Protein AF-A0A7S1D058-F1 (afdb_monomer)

Organism: Cyclophora tenuis (NCBI:txid216820)

InterPro domains:
  IPR007498 Intermembrane transport protein PqiA-like [PF04403] (84-147)

Secondary structure (DSSP, 8-state):
-------------HHHHHHHHHHHHHHHHHHHHHHHS--EEEE--HHHHHHH-GGGSEEEE-HHHHHHHGGGGSSS--HHHHHHHHHHHIIIIIHHHHHHHHHHHHHHS---HHHHHHHHHHHHHHHHT--HHHHHHHHHHHHHHHHH-

Sequence (149 aa):
HRFKGSQTDFQLSGVFKAGVFLLAIMAGSLVLLGSFQESFNFEFGGLAGAILGEEKRRRSYSLLSLGLSLPHSVQNPGLGVTCLQVVYFFYALVMPLLCLLALLVLAVVPMSTAGQRRLLVVAEVANAWSAIEVFVLSIVVALLEISTF

Radius of gyration: 22.27 Å; Cα contacts (8 Å, |Δi|>4): 114; chains: 1; bounding box: 42×34×83 Å

Mean predicted aligned error: 11.23 Å

pLDDT: mean 76.73, std 14.98, range [43.34, 94.75]

Structure (mmCIF, N/CA/C/O backbone):
data_AF-A0A7S1D058-F1
#
_entry.id   AF-A0A7S1D058-F1
#
loop_
_atom_site.group_PDB
_atom_site.id
_atom_site.type_symbol
_atom_site.label_atom_id
_atom_site.label_alt_id
_atom_site.label_comp_id
_atom_site.label_asym_id
_atom_site.label_entity_id
_atom_site.label_seq_id
_atom_site.pdbx_PDB_ins_code
_atom_site.Cartn_x
_atom_site.Cartn_y
_atom_site.Cartn_z
_atom_site.occupancy
_atom_site.B_iso_or_equiv
_atom_site.auth_seq_id
_atom_site.auth_comp_id
_atom_site.auth_asym_id
_atom_site.auth_atom_id
_atom_site.pdbx_PDB_model_num
ATOM 1 N N . HIS A 1 1 ? -12.209 -10.700 51.296 1.00 44.12 1 HIS A N 1
ATOM 2 C CA . HIS A 1 1 ? -11.304 -11.374 50.338 1.00 44.12 1 HIS A CA 1
ATOM 3 C C . HIS A 1 1 ? -12.087 -11.631 49.055 1.00 44.12 1 HIS A C 1
ATOM 5 O O . HIS A 1 1 ? -13.158 -12.190 49.171 1.00 44.12 1 HIS A O 1
ATOM 11 N N . ARG A 1 2 ? -11.684 -11.296 47.829 1.00 46.44 2 ARG A N 1
ATOM 12 C CA . ARG A 1 2 ? -10.586 -10.507 47.248 1.00 46.44 2 ARG A CA 1
ATOM 13 C C . ARG A 1 2 ? -10.840 -10.570 45.722 1.00 46.44 2 ARG A C 1
ATOM 15 O O . ARG A 1 2 ? -11.247 -11.621 45.246 1.00 46.44 2 ARG A O 1
ATOM 22 N N . PHE A 1 3 ? -10.567 -9.484 45.000 1.00 46.12 3 PHE A N 1
ATOM 23 C CA . PHE A 1 3 ? -10.493 -9.388 43.530 1.00 46.12 3 PHE A CA 1
ATOM 24 C C . PHE A 1 3 ? -11.795 -9.477 42.717 1.00 46.12 3 PHE A C 1
ATOM 26 O O . PHE A 1 3 ? -12.057 -10.430 41.992 1.00 46.12 3 PHE A O 1
ATOM 33 N N . LYS A 1 4 ? -12.534 -8.360 42.712 1.00 43.34 4 LYS A N 1
ATOM 34 C CA . LYS A 1 4 ? -13.305 -7.939 41.538 1.00 43.34 4 LYS A CA 1
ATOM 35 C C . LYS A 1 4 ? -12.271 -7.501 40.495 1.00 43.34 4 LYS A C 1
ATOM 37 O O . LYS A 1 4 ? -11.706 -6.416 40.604 1.00 43.34 4 LYS A O 1
ATOM 42 N N . GLY A 1 5 ? -11.910 -8.41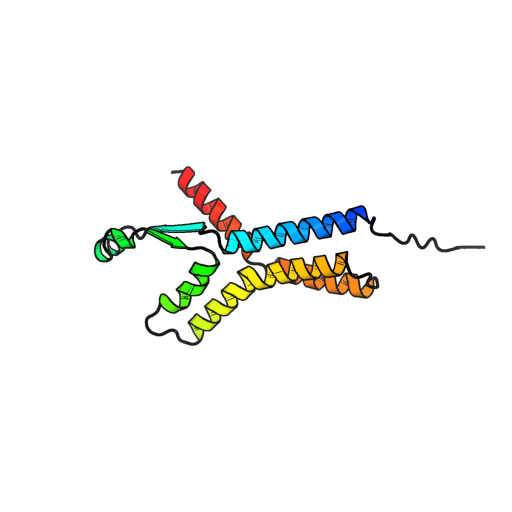9 39.600 1.00 44.75 5 GLY A N 1
ATOM 43 C CA . GLY A 1 5 ? -10.979 -8.161 38.509 1.00 44.75 5 GLY A CA 1
ATOM 44 C C . GLY A 1 5 ? -11.481 -6.976 37.700 1.00 44.75 5 GLY A C 1
ATOM 45 O O . GLY A 1 5 ? -12.533 -7.047 37.072 1.00 44.75 5 GLY A O 1
ATOM 46 N N . SER A 1 6 ? -10.737 -5.879 37.776 1.00 47.25 6 SER A N 1
ATOM 47 C CA . SER A 1 6 ? -10.837 -4.741 36.879 1.00 47.25 6 SER A CA 1
ATOM 48 C C . SER A 1 6 ? -10.557 -5.237 35.461 1.00 47.25 6 SER A C 1
ATOM 50 O O . SER A 1 6 ? -9.414 -5.210 35.009 1.00 47.25 6 SER A O 1
ATOM 52 N N . GLN A 1 7 ? -11.589 -5.718 34.762 1.00 50.94 7 GLN A N 1
ATOM 53 C CA . GLN A 1 7 ? -11.608 -5.674 33.307 1.00 50.94 7 GLN A CA 1
ATOM 54 C C . GLN A 1 7 ? -11.699 -4.197 32.938 1.00 50.94 7 GLN A C 1
ATOM 56 O O . GLN A 1 7 ? -12.769 -3.632 32.746 1.00 50.94 7 GLN A O 1
ATOM 61 N N . THR A 1 8 ? -10.543 -3.543 32.912 1.00 49.41 8 THR A N 1
ATOM 62 C CA . THR A 1 8 ? -10.334 -2.408 32.029 1.00 49.41 8 THR A CA 1
ATOM 63 C C . THR A 1 8 ? -10.531 -2.950 30.625 1.00 49.41 8 THR A C 1
ATOM 65 O O . THR A 1 8 ? -9.584 -3.413 29.989 1.00 49.41 8 THR A O 1
ATOM 68 N N . ASP A 1 9 ? -11.781 -2.941 30.169 1.00 47.12 9 ASP A N 1
ATOM 69 C CA . ASP A 1 9 ? -12.081 -2.815 28.760 1.00 47.12 9 ASP A CA 1
ATOM 70 C C . ASP A 1 9 ? -11.291 -1.593 28.305 1.00 47.12 9 ASP A C 1
ATOM 72 O O . ASP A 1 9 ? -11.670 -0.448 28.557 1.00 47.12 9 ASP A O 1
ATOM 76 N N . PHE A 1 10 ? -10.128 -1.835 27.702 1.00 50.94 10 PHE A N 1
ATOM 77 C CA . PHE A 1 10 ? -9.440 -0.851 26.892 1.00 50.94 10 PHE A CA 1
ATOM 78 C C . PHE A 1 10 ? -10.354 -0.628 25.688 1.00 50.94 10 PHE A C 1
ATOM 80 O O . PHE A 1 10 ? -10.163 -1.187 24.609 1.00 50.94 10 PHE A O 1
ATOM 87 N N . GLN A 1 11 ? -11.445 0.103 25.921 1.00 55.62 11 GLN A N 1
ATOM 88 C CA . GLN A 1 11 ? -12.314 0.620 24.893 1.00 55.62 11 GLN A CA 1
ATOM 89 C C . GLN A 1 11 ? -11.420 1.545 24.090 1.00 55.62 11 GLN A C 1
ATOM 91 O O . GLN A 1 11 ? -11.190 2.688 24.479 1.00 55.62 11 GLN A O 1
ATOM 96 N N . LEU A 1 12 ? -10.836 1.000 23.021 1.00 57.94 12 LEU A N 1
ATOM 97 C CA . LEU A 1 12 ? -10.179 1.758 21.973 1.00 57.94 12 LEU A CA 1
ATOM 98 C C . LEU A 1 12 ? -11.095 2.936 21.660 1.00 57.94 12 LEU A C 1
ATOM 100 O O . LEU A 1 12 ? -12.171 2.741 21.087 1.00 57.94 12 LEU A O 1
ATOM 104 N N . SER A 1 13 ? -10.693 4.114 22.149 1.00 71.38 13 SER A N 1
ATOM 105 C CA . SER A 1 13 ? -11.487 5.337 22.124 1.00 71.38 13 SER A CA 1
ATOM 106 C C . SER A 1 13 ? -12.058 5.512 20.724 1.00 71.38 13 SER A C 1
ATOM 108 O O . SER A 1 13 ? -11.341 5.310 19.742 1.00 71.38 13 SER A O 1
ATOM 110 N N . GLY A 1 14 ? -13.340 5.868 20.606 1.00 75.69 14 GLY A N 1
ATOM 111 C CA . GLY A 1 14 ? -13.972 6.087 19.300 1.00 75.69 14 GLY A CA 1
ATOM 112 C C . GLY A 1 14 ? -13.164 7.041 18.412 1.00 75.69 14 GLY A C 1
ATOM 113 O O . GLY A 1 14 ? -13.132 6.872 17.197 1.00 75.69 14 GLY A O 1
ATOM 114 N N . VAL A 1 15 ? -12.410 7.956 19.032 1.00 80.81 15 VAL A N 1
ATOM 115 C CA . VAL A 1 15 ? -11.455 8.856 18.374 1.00 80.81 15 VAL A CA 1
ATOM 116 C C . VAL A 1 15 ? -10.312 8.096 17.697 1.00 80.81 15 VAL A C 1
ATOM 118 O O . VAL A 1 15 ? -9.975 8.397 16.559 1.00 80.81 15 VAL A O 1
ATOM 121 N N . PHE A 1 16 ? -9.734 7.090 18.356 1.00 82.50 16 PHE A N 1
ATOM 122 C CA . PHE A 1 16 ? -8.677 6.268 17.766 1.00 82.50 16 PHE A CA 1
ATOM 123 C C . PHE A 1 16 ? -9.201 5.475 16.567 1.00 82.50 16 PHE A C 1
ATOM 125 O O . PHE A 1 16 ? -8.569 5.466 15.516 1.00 82.50 16 PHE A O 1
ATOM 132 N N . LYS A 1 17 ? -10.382 4.856 16.692 1.00 82.44 17 LYS A N 1
ATOM 133 C CA . LYS A 1 17 ? -10.999 4.108 15.582 1.00 82.44 17 LYS A CA 1
ATOM 134 C C . LYS A 1 17 ? -11.310 5.015 14.393 1.00 82.44 17 LYS A C 1
ATOM 136 O O . LYS A 1 17 ? -10.999 4.655 13.262 1.00 82.44 17 LYS A O 1
ATOM 141 N N . ALA A 1 18 ? -11.865 6.200 14.652 1.00 85.19 18 ALA A N 1
ATOM 142 C CA . ALA A 1 18 ? -12.119 7.203 13.624 1.00 85.19 18 ALA A CA 1
ATOM 143 C C . ALA A 1 18 ? -10.817 7.690 12.969 1.00 85.19 18 ALA A C 1
ATOM 145 O O . ALA A 1 18 ? -10.754 7.800 11.749 1.00 85.19 18 ALA A O 1
ATOM 146 N N . GLY A 1 19 ? -9.765 7.917 13.761 1.00 87.88 19 GLY A N 1
ATOM 147 C CA . GLY A 1 19 ? -8.442 8.290 13.265 1.00 87.88 19 GLY A CA 1
ATOM 148 C C . GLY A 1 19 ? -7.843 7.229 12.343 1.00 87.88 19 GLY A C 1
ATOM 149 O O . GLY A 1 19 ? -7.456 7.549 11.224 1.00 87.88 19 GLY A O 1
ATOM 150 N N . VAL A 1 20 ? -7.832 5.959 12.766 1.00 87.19 20 VAL A N 1
ATOM 151 C CA . VAL A 1 20 ? -7.348 4.835 11.943 1.00 87.19 20 VAL A CA 1
ATOM 152 C C . VAL A 1 20 ? -8.166 4.699 10.661 1.00 87.19 20 VAL A C 1
ATOM 154 O O . VAL A 1 20 ? -7.590 4.533 9.591 1.00 87.19 20 VAL A O 1
ATOM 157 N N . PHE A 1 21 ? -9.492 4.815 10.746 1.00 89.88 21 PHE A N 1
ATOM 158 C CA . PHE A 1 21 ? -10.364 4.748 9.577 1.00 89.88 21 PHE A CA 1
ATOM 159 C C . PHE A 1 21 ? -10.057 5.865 8.569 1.00 89.88 21 PHE A C 1
ATOM 161 O O . PHE A 1 21 ? -9.830 5.584 7.394 1.00 89.88 21 PHE A O 1
ATOM 168 N N . LEU A 1 22 ? -9.985 7.122 9.022 1.00 90.50 22 LEU A N 1
ATOM 169 C CA . LEU A 1 22 ? -9.677 8.267 8.160 1.00 90.50 22 LEU A CA 1
ATOM 170 C C . LEU A 1 22 ? -8.283 8.154 7.535 1.00 90.50 22 LEU A C 1
ATOM 172 O O . LEU A 1 22 ? -8.141 8.364 6.332 1.00 90.50 22 LEU A O 1
ATOM 176 N N . LEU A 1 23 ? -7.273 7.777 8.324 1.00 89.81 23 LEU A N 1
ATOM 177 C CA . LEU A 1 23 ? -5.910 7.575 7.832 1.00 89.81 23 LEU A CA 1
ATOM 178 C C . LEU A 1 23 ? -5.840 6.444 6.803 1.00 89.81 23 LEU A C 1
ATOM 180 O O . LEU A 1 23 ? -5.168 6.604 5.790 1.00 89.81 23 LEU A O 1
ATOM 184 N N . ALA A 1 24 ? -6.553 5.335 7.015 1.00 89.12 24 ALA A N 1
ATOM 185 C CA . ALA A 1 24 ? -6.560 4.213 6.082 1.00 89.12 24 ALA A CA 1
ATOM 186 C C . ALA A 1 24 ? -7.254 4.563 4.755 1.00 89.12 24 ALA A C 1
ATOM 188 O O . ALA A 1 24 ? -6.750 4.206 3.691 1.00 89.12 24 ALA A O 1
ATOM 189 N N . ILE A 1 25 ? -8.368 5.306 4.795 1.00 90.44 25 ILE A N 1
ATOM 190 C CA . ILE A 1 25 ? -9.034 5.807 3.583 1.00 90.44 25 ILE A CA 1
ATOM 191 C C . ILE A 1 25 ? -8.139 6.804 2.843 1.00 90.44 25 ILE A C 1
ATOM 193 O O . ILE A 1 25 ? -7.970 6.696 1.628 1.00 90.44 25 ILE A O 1
ATOM 197 N N . MET A 1 26 ? -7.524 7.742 3.567 1.00 91.44 26 MET A N 1
ATOM 198 C CA . MET A 1 26 ? -6.599 8.713 2.987 1.00 91.44 26 MET A CA 1
ATOM 199 C C . MET A 1 26 ? -5.404 8.009 2.334 1.00 91.44 26 MET A C 1
ATOM 201 O O . MET A 1 26 ? -5.130 8.251 1.162 1.00 91.44 26 MET A O 1
ATOM 205 N N . ALA A 1 27 ? -4.747 7.088 3.043 1.00 88.31 27 ALA A N 1
ATOM 206 C CA . ALA A 1 27 ? -3.628 6.310 2.519 1.00 88.31 27 ALA A CA 1
ATOM 207 C C . ALA A 1 27 ? -4.034 5.479 1.295 1.00 88.31 27 ALA A C 1
ATOM 209 O O . ALA A 1 27 ? -3.337 5.506 0.285 1.00 88.31 27 ALA A O 1
ATOM 210 N N . GLY A 1 28 ? -5.191 4.811 1.334 1.00 86.94 28 GLY A N 1
ATOM 211 C CA . GLY A 1 28 ? -5.718 4.063 0.192 1.00 86.94 28 GLY A CA 1
ATOM 212 C C . GLY A 1 28 ? -5.951 4.949 -1.028 1.00 86.94 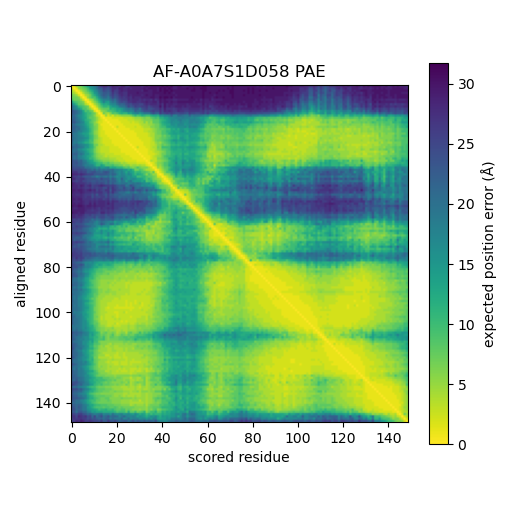28 GLY A C 1
ATOM 213 O O . GLY A 1 28 ? -5.541 4.598 -2.131 1.00 86.94 28 GLY A O 1
ATOM 214 N N . SER A 1 29 ? -6.533 6.135 -0.834 1.00 87.25 29 SER A N 1
ATOM 215 C CA . SER A 1 29 ? -6.716 7.098 -1.922 1.00 87.25 29 SER A CA 1
ATOM 216 C C . SER A 1 29 ? -5.381 7.593 -2.485 1.00 87.25 29 SER A C 1
ATOM 218 O O . SER A 1 29 ? -5.236 7.668 -3.700 1.00 87.25 29 SER A O 1
ATOM 220 N N . LEU A 1 30 ? -4.382 7.843 -1.632 1.00 86.44 30 LEU A N 1
ATOM 221 C CA . LEU A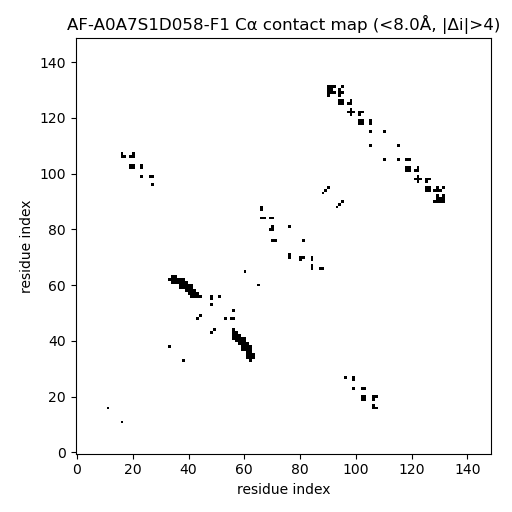 1 30 ? -3.048 8.272 -2.050 1.00 86.44 30 LEU A CA 1
ATOM 222 C C . LEU A 1 30 ? -2.327 7.185 -2.849 1.00 86.44 30 LEU A C 1
ATOM 224 O O . LEU A 1 30 ? -1.727 7.486 -3.875 1.00 86.44 30 LEU A O 1
ATOM 228 N N . VAL A 1 31 ? -2.422 5.924 -2.414 1.00 84.56 31 VAL A N 1
ATOM 229 C CA . VAL A 1 31 ? -1.855 4.776 -3.134 1.00 84.56 31 VAL A CA 1
ATOM 230 C C . VAL A 1 31 ? -2.512 4.633 -4.500 1.00 84.56 31 VAL A C 1
ATOM 232 O O . VAL A 1 31 ? -1.813 4.483 -5.498 1.00 84.56 31 VAL A O 1
ATOM 235 N N . LEU A 1 32 ? -3.842 4.723 -4.573 1.00 83.56 32 LEU A N 1
ATOM 236 C CA . LEU A 1 32 ? -4.561 4.628 -5.841 1.00 83.56 32 LEU A CA 1
ATOM 237 C C . LEU A 1 32 ? -4.188 5.785 -6.770 1.00 83.56 32 LEU A C 1
ATOM 239 O O . LEU A 1 32 ? -3.737 5.537 -7.883 1.00 83.56 32 LEU A O 1
ATOM 243 N N . LEU A 1 33 ? -4.297 7.033 -6.308 1.00 83.69 33 LEU A N 1
ATOM 244 C CA . LEU A 1 33 ? -3.967 8.220 -7.102 1.00 83.69 33 LEU A CA 1
ATOM 245 C C . LEU A 1 33 ? -2.497 8.222 -7.541 1.00 83.69 33 LEU A C 1
ATOM 247 O O . LEU A 1 33 ? -2.213 8.445 -8.715 1.00 83.69 33 LEU A O 1
ATOM 251 N N . GLY A 1 34 ? -1.569 7.892 -6.641 1.00 74.25 34 GLY A N 1
ATOM 252 C CA . GLY A 1 34 ? -0.143 7.766 -6.949 1.00 74.25 34 GLY A CA 1
ATOM 253 C C . GLY A 1 34 ? 0.164 6.633 -7.930 1.00 74.25 34 GLY A C 1
ATOM 254 O O . GLY A 1 34 ? 1.079 6.753 -8.739 1.00 74.25 34 GLY A O 1
ATOM 255 N N . SER A 1 35 ? -0.638 5.564 -7.936 1.00 75.69 35 SER A N 1
ATOM 256 C CA . SER A 1 35 ? -0.493 4.481 -8.917 1.00 75.69 35 SER A CA 1
ATOM 257 C C . SER A 1 35 ? -0.868 4.914 -10.337 1.00 75.69 35 SER A C 1
ATOM 259 O O . SER A 1 35 ? -0.315 4.380 -11.301 1.00 75.69 35 SER A O 1
ATOM 261 N N . PHE A 1 36 ? -1.786 5.880 -10.468 1.00 71.50 36 PH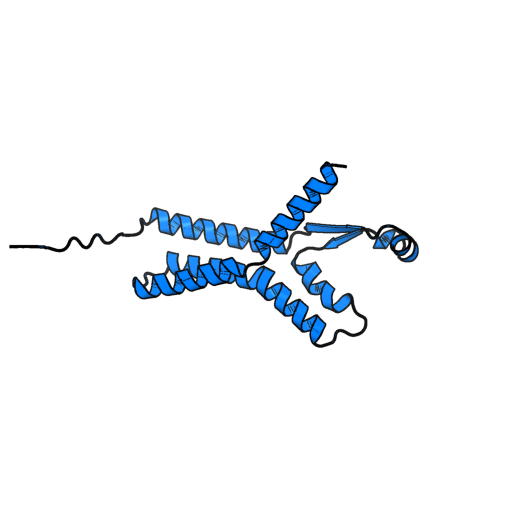E A N 1
ATOM 262 C CA . PHE A 1 36 ? -2.167 6.481 -11.748 1.00 71.50 36 PHE A CA 1
ATOM 263 C C . PHE A 1 36 ? -1.254 7.641 -12.156 1.00 71.50 36 PHE A C 1
ATOM 265 O O . PHE A 1 36 ? -1.088 7.877 -13.351 1.00 71.50 36 PHE A O 1
ATOM 272 N N . GLN A 1 37 ? -0.644 8.339 -11.195 1.00 69.19 37 GLN A N 1
ATOM 273 C CA . GLN A 1 37 ? 0.253 9.455 -11.472 1.00 69.19 37 GLN A CA 1
ATOM 274 C C . GLN A 1 37 ? 1.524 8.959 -12.181 1.00 69.19 37 GLN A C 1
ATOM 276 O O . GLN A 1 37 ? 2.293 8.149 -11.654 1.00 69.19 37 GLN A O 1
ATOM 281 N N . GLU A 1 38 ? 1.762 9.457 -13.394 1.00 58.97 38 GLU A N 1
ATOM 282 C CA . GLU A 1 38 ? 3.019 9.248 -14.115 1.00 58.97 38 GLU A CA 1
ATOM 283 C C . GLU A 1 38 ? 4.185 9.772 -13.269 1.00 58.97 38 GLU A C 1
ATOM 285 O O . GLU A 1 38 ? 4.283 10.969 -13.007 1.00 58.97 38 GLU A O 1
ATOM 290 N N . SER A 1 39 ? 5.032 8.862 -12.785 1.00 55.78 39 SER A N 1
ATOM 291 C CA . SER A 1 39 ? 6.037 9.168 -11.759 1.00 55.78 39 SER A CA 1
ATOM 292 C C . SER A 1 39 ? 7.474 9.143 -12.298 1.00 55.78 39 SER A C 1
ATOM 294 O O . SER A 1 39 ? 8.349 9.744 -11.685 1.00 55.78 39 SER A O 1
ATOM 296 N N . PHE A 1 40 ? 7.734 8.517 -13.456 1.00 55.81 40 PHE A N 1
ATOM 297 C CA . PHE A 1 40 ? 9.082 8.390 -14.035 1.00 55.81 40 PHE A CA 1
ATOM 298 C C . PHE A 1 40 ? 9.120 8.771 -15.493 1.00 55.81 40 PHE A C 1
ATOM 300 O O . PHE A 1 40 ? 8.309 8.274 -16.252 1.00 55.81 40 PHE A O 1
ATOM 307 N N . ASN A 1 41 ? 10.116 9.546 -15.913 1.00 53.28 41 ASN A N 1
ATOM 308 C CA . ASN A 1 41 ? 10.490 9.642 -17.319 1.00 53.28 41 ASN A CA 1
ATOM 309 C C . ASN A 1 41 ? 11.746 8.800 -17.557 1.00 53.28 41 ASN A C 1
ATOM 311 O O . ASN A 1 41 ? 12.797 9.094 -16.995 1.00 53.28 41 ASN A O 1
ATOM 315 N N . PHE A 1 42 ? 11.647 7.757 -18.383 1.00 51.00 42 PHE A N 1
ATOM 316 C CA . PHE A 1 42 ? 12.829 7.046 -18.869 1.00 51.00 42 PHE A CA 1
ATOM 317 C C . PHE A 1 42 ? 13.424 7.823 -20.042 1.00 51.00 42 PHE A C 1
ATOM 319 O O . PHE A 1 42 ? 12.821 7.863 -21.119 1.00 51.00 42 PHE A O 1
ATOM 326 N N . GLU A 1 43 ? 14.598 8.426 -19.827 1.00 51.53 43 GLU A N 1
ATOM 327 C CA . GLU A 1 43 ? 15.442 8.955 -20.898 1.00 51.53 43 GLU A CA 1
ATOM 328 C C . GLU A 1 43 ? 16.477 7.916 -21.339 1.00 51.53 43 GLU A C 1
ATOM 330 O O . GLU A 1 43 ? 17.421 7.596 -20.618 1.00 51.53 43 GLU A O 1
ATOM 335 N N . PHE A 1 44 ? 16.316 7.383 -22.552 1.00 53.66 44 PHE A N 1
ATOM 336 C CA . PHE A 1 44 ? 17.330 6.526 -23.167 1.00 53.66 44 PHE A CA 1
ATOM 337 C C . PHE A 1 44 ? 18.438 7.403 -23.774 1.00 53.66 44 PHE A C 1
ATOM 339 O O . PHE A 1 44 ? 18.302 7.932 -24.878 1.00 53.66 44 PHE A O 1
ATOM 346 N N . GLY A 1 45 ? 19.534 7.591 -23.036 1.00 55.41 45 GLY A N 1
ATOM 347 C CA . GLY A 1 45 ? 20.739 8.285 -23.506 1.00 55.41 45 GLY A CA 1
ATOM 348 C C . GLY A 1 45 ? 21.666 7.415 -24.377 1.00 55.41 45 GLY A C 1
ATOM 349 O O . GLY A 1 45 ? 21.523 6.195 -24.457 1.00 55.41 45 GLY A O 1
ATOM 350 N N . GLY A 1 46 ? 22.655 8.042 -25.025 1.00 63.12 46 GLY A N 1
ATOM 351 C CA . GLY A 1 46 ? 23.740 7.355 -25.746 1.00 63.12 46 GLY A CA 1
ATOM 352 C C . GLY A 1 46 ? 23.376 6.788 -27.129 1.00 63.12 46 GLY A C 1
ATOM 353 O O . GLY A 1 46 ? 22.427 7.233 -27.773 1.00 63.12 46 GLY A O 1
ATOM 354 N N . LEU A 1 47 ? 24.149 5.796 -27.600 1.00 59.00 47 LEU A N 1
ATOM 355 C CA . LEU A 1 47 ? 23.976 5.156 -28.919 1.00 59.00 47 LEU A CA 1
ATOM 356 C C . LEU A 1 47 ? 22.582 4.528 -29.098 1.00 59.00 47 LEU A C 1
ATOM 358 O O . LEU A 1 47 ? 22.027 4.576 -30.190 1.00 59.00 47 LEU A O 1
ATOM 362 N N . ALA A 1 48 ? 21.983 3.999 -28.025 1.00 58.59 48 ALA A N 1
ATOM 363 C CA . ALA A 1 48 ? 20.623 3.462 -28.049 1.00 58.59 48 ALA A CA 1
ATOM 364 C C . ALA A 1 48 ? 19.567 4.558 -28.300 1.00 58.59 48 ALA A C 1
ATOM 366 O O . ALA A 1 48 ? 18.656 4.357 -29.100 1.00 58.59 48 ALA A O 1
ATOM 367 N N . GLY A 1 49 ? 19.725 5.740 -27.690 1.00 55.94 49 GLY A N 1
ATOM 368 C CA . GLY A 1 49 ? 18.868 6.905 -27.943 1.00 55.94 49 GLY A CA 1
ATOM 369 C C . GLY A 1 49 ? 19.013 7.468 -29.360 1.00 55.94 49 GLY A C 1
ATOM 370 O O . GLY A 1 49 ? 18.023 7.867 -29.967 1.00 55.94 49 GLY A O 1
ATOM 371 N N . ALA A 1 50 ? 20.224 7.426 -29.926 1.00 63.66 50 ALA A N 1
ATOM 372 C CA . ALA A 1 50 ? 20.487 7.869 -31.297 1.00 63.66 50 ALA A CA 1
ATOM 373 C C . ALA A 1 50 ? 19.821 6.975 -32.365 1.00 63.66 50 ALA A C 1
ATOM 375 O O . ALA A 1 50 ? 19.439 7.468 -33.423 1.00 63.66 50 ALA A O 1
ATOM 376 N N . ILE A 1 51 ? 19.644 5.677 -32.085 1.00 64.25 51 ILE A N 1
ATOM 377 C CA . ILE A 1 51 ? 18.994 4.714 -32.997 1.00 64.25 51 ILE A CA 1
ATOM 378 C C . ILE A 1 51 ? 17.456 4.775 -32.889 1.00 64.25 51 ILE A C 1
ATOM 380 O O . ILE A 1 51 ? 16.753 4.482 -33.854 1.00 64.25 51 ILE A O 1
ATOM 384 N N . LEU A 1 52 ? 16.916 5.162 -31.727 1.00 60.62 52 LEU A N 1
ATOM 385 C CA . LEU A 1 52 ? 15.472 5.166 -31.443 1.00 60.62 52 LEU A CA 1
ATOM 386 C C . LEU A 1 52 ? 14.721 6.416 -31.946 1.00 60.62 52 LEU A C 1
ATOM 388 O O . LEU A 1 52 ? 13.490 6.377 -32.022 1.00 60.62 52 LEU A O 1
ATOM 392 N N . GLY A 1 53 ? 15.439 7.474 -32.337 1.00 53.53 53 GLY A N 1
ATOM 393 C CA . GLY A 1 53 ? 14.874 8.742 -32.810 1.00 53.53 53 GLY A CA 1
ATOM 394 C C . GLY A 1 53 ? 14.403 9.660 -31.672 1.00 53.53 53 GLY A C 1
ATOM 395 O O . GLY A 1 53 ? 13.897 9.196 -30.650 1.00 53.53 53 GLY A O 1
ATOM 396 N N . GLU A 1 54 ? 14.564 10.975 -31.862 1.00 55.44 54 GLU A N 1
ATOM 397 C CA . GLU A 1 54 ? 14.336 12.036 -30.857 1.00 55.44 54 GLU A CA 1
ATOM 398 C C . GLU A 1 54 ? 12.957 11.958 -30.159 1.00 55.44 54 GLU A C 1
ATOM 400 O O . GLU A 1 54 ? 12.864 12.234 -28.965 1.00 55.44 54 GLU A O 1
ATOM 405 N N . GLU A 1 55 ? 11.899 11.495 -30.840 1.00 52.09 55 GLU A N 1
ATOM 406 C CA . GLU A 1 55 ? 10.545 11.397 -30.260 1.00 52.09 55 GLU A CA 1
ATOM 407 C C . GLU A 1 55 ? 10.350 10.256 -29.247 1.00 52.09 55 GLU A C 1
ATOM 409 O O . GLU A 1 55 ? 9.472 10.337 -28.391 1.00 52.09 55 GLU A O 1
ATOM 414 N N . LYS A 1 56 ? 11.158 9.186 -29.286 1.00 50.78 56 LYS A N 1
ATOM 415 C CA . LYS A 1 56 ? 11.049 8.061 -28.330 1.00 50.78 56 LYS A CA 1
ATOM 416 C C . LYS A 1 56 ? 11.930 8.237 -27.094 1.00 50.78 56 LYS A C 1
ATOM 418 O O . LYS A 1 56 ? 12.007 7.331 -26.263 1.00 50.78 56 LYS A O 1
ATOM 423 N N . ARG A 1 57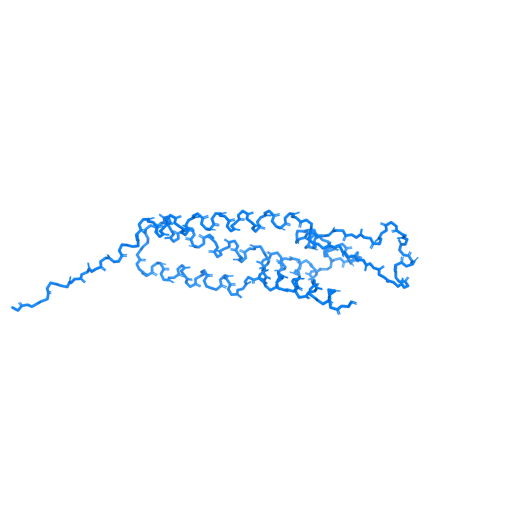 ? 12.593 9.392 -26.978 1.00 50.03 57 ARG A N 1
ATOM 424 C CA . ARG A 1 57 ? 13.605 9.671 -25.959 1.00 50.03 57 ARG A CA 1
ATOM 425 C C . ARG A 1 57 ? 13.023 9.856 -24.564 1.00 50.03 57 ARG A C 1
ATOM 427 O O . ARG A 1 57 ? 13.724 9.535 -23.622 1.00 50.03 57 ARG A O 1
ATOM 434 N N . ARG A 1 58 ? 11.775 10.314 -24.418 1.00 49.12 58 ARG A N 1
ATOM 435 C CA . ARG A 1 58 ? 11.086 10.455 -23.124 1.00 49.12 58 ARG A CA 1
ATOM 436 C C . ARG A 1 58 ? 9.834 9.596 -23.097 1.00 49.12 58 ARG A C 1
ATOM 438 O O . ARG A 1 58 ? 8.879 9.879 -23.813 1.00 49.12 58 ARG A O 1
ATOM 445 N N . ARG A 1 59 ? 9.812 8.562 -22.257 1.00 56.00 59 ARG A N 1
ATOM 446 C CA . ARG A 1 59 ? 8.554 7.902 -21.885 1.00 56.00 59 ARG A CA 1
ATOM 447 C C . ARG A 1 59 ? 8.272 8.115 -20.411 1.00 56.00 59 ARG A C 1
ATOM 449 O O . ARG A 1 59 ? 9.014 7.606 -19.571 1.00 56.00 59 ARG A O 1
ATOM 456 N N . SER A 1 60 ? 7.176 8.812 -20.134 1.00 55.59 60 SER A N 1
ATOM 457 C CA . SER A 1 60 ? 6.560 8.843 -18.817 1.00 55.59 60 SER A CA 1
ATOM 458 C C . SER A 1 60 ? 5.942 7.478 -18.502 1.00 55.59 60 SER A C 1
ATOM 460 O O . SER A 1 60 ? 5.155 6.952 -19.289 1.00 55.59 60 SER A O 1
ATOM 462 N N . TYR A 1 61 ? 6.273 6.899 -17.354 1.00 61.16 61 TYR A N 1
ATOM 463 C CA . TYR A 1 61 ? 5.623 5.724 -16.810 1.00 61.16 61 TYR A CA 1
ATOM 464 C C . TYR A 1 61 ? 5.106 5.981 -15.385 1.00 61.16 61 TYR A C 1
ATOM 466 O O . TYR A 1 61 ? 5.757 6.626 -14.562 1.00 61.16 61 TYR A O 1
ATOM 474 N N . SER A 1 62 ? 3.924 5.453 -15.085 1.00 70.44 62 SER A N 1
ATOM 475 C CA . SER A 1 62 ? 3.362 5.298 -13.742 1.00 70.44 62 SER A CA 1
ATOM 476 C C . SER A 1 62 ? 3.659 3.888 -13.218 1.00 70.44 62 SER A C 1
ATOM 478 O O . SER A 1 62 ? 4.113 3.027 -13.974 1.00 70.44 62 SER A O 1
ATOM 480 N N . LEU A 1 63 ? 3.374 3.612 -11.941 1.00 71.44 63 LEU A N 1
ATOM 481 C CA . LEU A 1 63 ? 3.411 2.243 -11.388 1.00 71.44 63 LEU A CA 1
ATOM 482 C C . LEU A 1 63 ? 2.597 1.271 -12.257 1.00 71.44 63 LEU A C 1
ATOM 484 O O . LEU A 1 63 ? 3.050 0.174 -12.588 1.00 71.44 63 LEU A O 1
ATOM 488 N N . LEU A 1 64 ? 1.406 1.700 -12.685 1.00 75.44 64 LEU A N 1
ATOM 489 C CA . LEU A 1 64 ? 0.543 0.891 -13.536 1.00 75.44 64 LEU A CA 1
ATOM 490 C C . LEU A 1 64 ? 1.130 0.696 -14.934 1.00 75.44 64 LEU A C 1
ATOM 492 O O . LEU A 1 64 ? 1.159 -0.428 -15.435 1.00 75.44 64 LEU A O 1
ATOM 496 N N . SER A 1 65 ? 1.609 1.769 -15.570 1.00 70.56 65 SER A N 1
ATOM 497 C CA . SER A 1 65 ? 2.118 1.662 -16.935 1.00 70.56 65 SER A CA 1
ATOM 498 C C . SER A 1 65 ? 3.471 0.949 -16.999 1.00 70.56 65 SER A C 1
ATOM 500 O O . SER A 1 65 ? 3.715 0.254 -17.981 1.00 70.56 65 SER A O 1
ATOM 502 N N . LEU A 1 66 ? 4.299 1.000 -15.947 1.00 75.38 66 LEU A N 1
ATOM 503 C CA . LEU A 1 66 ? 5.487 0.150 -15.799 1.00 75.38 66 LEU A CA 1
ATOM 504 C C . LEU A 1 66 ? 5.105 -1.330 -15.787 1.00 75.38 66 LEU A C 1
ATOM 506 O O . LEU A 1 66 ? 5.588 -2.093 -16.623 1.00 75.38 66 LEU A O 1
ATOM 510 N N . GLY A 1 67 ? 4.193 -1.722 -14.893 1.00 75.00 67 GLY A N 1
ATOM 511 C CA . GLY A 1 67 ? 3.735 -3.107 -14.791 1.00 75.00 67 GLY A CA 1
ATOM 512 C C . GLY A 1 67 ? 3.076 -3.613 -16.078 1.00 75.00 67 GLY A C 1
ATOM 513 O O . GLY A 1 67 ? 3.299 -4.750 -16.488 1.00 75.00 67 GLY A O 1
ATOM 514 N N . LEU A 1 68 ? 2.299 -2.769 -16.762 1.00 77.44 68 LEU A N 1
ATOM 515 C CA . LEU A 1 68 ? 1.666 -3.108 -18.043 1.00 77.44 68 LEU A CA 1
ATOM 516 C C . LEU A 1 68 ? 2.653 -3.149 -19.216 1.00 77.44 68 LEU A C 1
ATOM 518 O O . LEU A 1 68 ? 2.413 -3.869 -20.181 1.00 77.44 68 LEU A O 1
ATOM 522 N N . SER A 1 69 ? 3.769 -2.424 -19.139 1.00 73.81 69 SER A N 1
ATOM 523 C CA . SER A 1 69 ? 4.775 -2.392 -20.208 1.00 73.81 69 SER A CA 1
ATOM 524 C C . SER A 1 69 ? 5.765 -3.555 -20.145 1.00 73.81 69 SER A C 1
ATOM 526 O O . SER A 1 69 ? 6.378 -3.870 -21.161 1.00 73.81 69 SER A O 1
ATOM 528 N N . LEU A 1 70 ? 5.892 -4.241 -19.000 1.00 76.19 70 LEU A N 1
ATOM 529 C CA . LEU A 1 70 ? 6.742 -5.431 -18.831 1.00 76.19 70 LEU A CA 1
ATOM 530 C C . LEU A 1 70 ? 6.578 -6.490 -19.945 1.00 76.19 70 LEU A C 1
ATOM 532 O O . LEU A 1 70 ? 7.587 -6.851 -20.554 1.00 76.19 70 LEU A O 1
ATOM 536 N N . PRO A 1 71 ? 5.364 -6.976 -20.276 1.00 72.31 71 PRO A N 1
ATOM 537 C CA . PRO A 1 71 ? 5.176 -7.954 -21.351 1.00 72.31 71 PRO A CA 1
ATOM 538 C C . PRO A 1 71 ? 5.457 -7.399 -22.753 1.00 72.31 71 PRO A C 1
ATOM 540 O O . PRO A 1 71 ? 5.800 -8.167 -23.646 1.00 72.31 71 PRO A O 1
ATOM 543 N N . HIS A 1 72 ? 5.350 -6.082 -22.955 1.00 70.00 72 HIS A N 1
ATOM 544 C CA . HIS A 1 72 ? 5.622 -5.432 -24.241 1.00 70.00 72 HIS A CA 1
ATOM 545 C C . HIS A 1 72 ? 7.112 -5.152 -24.483 1.00 70.00 72 HIS A C 1
ATOM 547 O O . HIS A 1 72 ? 7.503 -4.873 -25.615 1.00 70.00 72 HIS A O 1
ATOM 553 N N . SER A 1 73 ? 7.950 -5.257 -23.448 1.00 70.31 73 SER A N 1
ATOM 554 C CA . SER A 1 73 ? 9.408 -5.111 -23.552 1.00 70.31 73 SER A CA 1
ATOM 555 C C . SER A 1 73 ? 10.106 -6.338 -24.153 1.00 70.31 73 SER A C 1
ATOM 557 O O . SER A 1 73 ? 11.318 -6.315 -24.356 1.00 70.31 73 SER A O 1
ATOM 559 N N . VAL A 1 74 ? 9.367 -7.412 -24.453 1.00 74.00 74 VAL A N 1
ATOM 560 C CA . VAL A 1 74 ? 9.894 -8.658 -25.025 1.00 74.00 74 VAL A CA 1
ATOM 561 C C . VAL A 1 74 ? 9.106 -9.069 -26.273 1.00 74.00 74 VAL A C 1
ATOM 563 O O . VAL A 1 74 ? 7.888 -8.939 -26.321 1.00 74.00 74 VAL A O 1
ATOM 566 N N . GLN A 1 75 ? 9.792 -9.596 -27.294 1.00 67.62 75 GLN A N 1
ATOM 567 C CA . GLN A 1 75 ? 9.154 -10.042 -28.547 1.00 67.62 75 GLN A CA 1
ATOM 568 C C . GLN A 1 75 ? 8.249 -11.273 -28.371 1.00 67.62 75 GLN A C 1
ATOM 570 O O . GLN A 1 75 ? 7.288 -11.422 -29.115 1.00 67.62 75 GLN A O 1
ATOM 575 N N . ASN A 1 76 ? 8.541 -12.135 -27.391 1.00 73.31 76 ASN A N 1
ATOM 576 C CA . ASN A 1 76 ? 7.734 -13.305 -27.041 1.00 73.31 76 ASN A CA 1
ATOM 577 C C . ASN A 1 76 ? 7.570 -13.372 -25.515 1.00 73.31 76 ASN A C 1
ATOM 579 O O . ASN A 1 76 ? 8.445 -13.918 -24.835 1.00 73.31 76 ASN A O 1
ATOM 583 N N . PRO A 1 77 ? 6.493 -12.803 -24.948 1.00 68.12 77 PRO A N 1
ATOM 584 C CA . PRO A 1 77 ? 6.225 -12.908 -23.522 1.00 68.12 77 PRO A CA 1
ATOM 585 C C . PRO A 1 77 ? 5.887 -14.360 -23.166 1.00 68.12 77 PRO A C 1
ATOM 587 O O . PRO A 1 77 ? 4.777 -14.840 -23.371 1.00 68.12 77 PRO A O 1
ATOM 590 N N . GLY A 1 78 ? 6.885 -15.081 -22.656 1.00 81.81 78 GLY A N 1
ATOM 591 C CA . GLY A 1 78 ? 6.691 -16.392 -22.045 1.00 81.81 78 GLY A CA 1
ATOM 592 C C . GLY A 1 78 ? 6.120 -16.285 -20.628 1.00 81.81 78 GLY A C 1
ATOM 593 O O . GLY A 1 78 ? 6.017 -15.198 -20.054 1.00 81.81 78 GLY A O 1
ATOM 594 N N . LEU A 1 79 ? 5.838 -17.439 -20.017 1.00 84.50 79 LEU A N 1
ATOM 595 C CA . LEU A 1 79 ? 5.289 -17.541 -18.654 1.00 84.50 79 LEU A CA 1
ATOM 596 C C . LEU A 1 79 ? 6.104 -16.772 -17.602 1.00 84.50 79 LEU A C 1
ATOM 598 O O . LEU A 1 79 ? 5.532 -16.253 -16.649 1.00 84.50 79 LEU A O 1
ATOM 602 N N . GLY A 1 80 ? 7.425 -16.664 -17.779 1.00 83.62 80 GLY A N 1
ATOM 603 C CA . GLY A 1 80 ? 8.295 -15.925 -16.862 1.00 83.62 80 GLY A CA 1
ATOM 604 C C . GLY A 1 80 ? 7.962 -14.434 -16.783 1.00 83.62 80 GLY A C 1
ATOM 605 O O . GLY A 1 80 ? 7.918 -13.878 -15.691 1.00 83.62 80 GLY A O 1
ATOM 606 N N . VAL A 1 81 ? 7.658 -13.791 -17.913 1.00 84.56 81 VAL A N 1
ATOM 607 C CA . VAL A 1 81 ? 7.368 -12.347 -17.945 1.00 84.56 81 VAL A CA 1
ATOM 608 C C . VAL A 1 81 ? 5.980 -12.057 -17.384 1.00 84.56 81 VAL A C 1
ATOM 610 O O . VAL A 1 81 ? 5.821 -11.124 -16.602 1.00 84.56 81 VAL A O 1
ATOM 613 N N . THR A 1 82 ? 4.993 -12.903 -17.687 1.00 83.06 82 THR A N 1
ATOM 614 C CA . THR A 1 82 ? 3.667 -12.821 -17.058 1.00 83.06 82 THR A CA 1
ATOM 615 C C . THR A 1 82 ? 3.749 -13.070 -15.550 1.00 83.06 82 THR A C 1
ATOM 617 O O . THR A 1 82 ? 3.116 -12.355 -14.781 1.00 83.06 82 THR A O 1
ATOM 620 N N . CYS A 1 83 ? 4.566 -14.030 -15.104 1.00 87.62 83 CYS A N 1
ATOM 621 C CA . CYS A 1 83 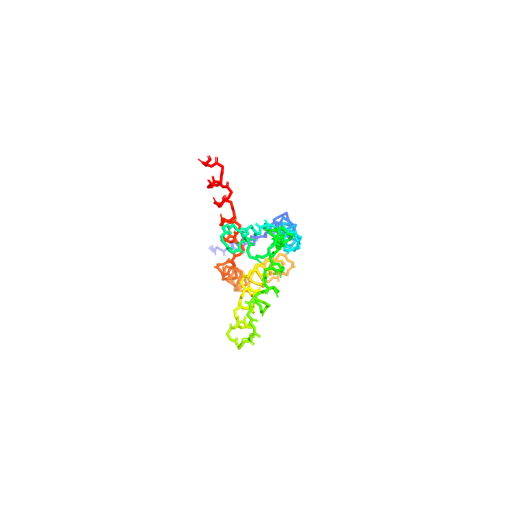? 4.808 -14.276 -13.682 1.00 87.62 83 CYS A CA 1
ATOM 622 C C . CYS A 1 83 ? 5.408 -13.040 -12.999 1.00 87.62 83 CYS A C 1
ATOM 624 O O . CYS A 1 83 ? 4.893 -12.597 -11.975 1.00 87.62 83 CYS A O 1
ATOM 626 N N . LEU A 1 84 ? 6.431 -12.423 -13.600 1.00 86.44 84 LEU A N 1
ATOM 627 C CA . LEU A 1 84 ? 7.026 -11.187 -13.088 1.00 86.44 84 LEU A CA 1
ATOM 628 C C . LEU A 1 84 ? 6.019 -10.039 -13.024 1.00 86.44 84 LEU A C 1
ATOM 630 O O . LEU A 1 84 ? 5.983 -9.327 -12.028 1.00 86.44 84 LEU A O 1
ATOM 634 N N . GLN A 1 85 ? 5.177 -9.880 -14.046 1.00 85.38 85 GLN A N 1
ATOM 635 C CA . GLN A 1 85 ? 4.120 -8.872 -14.057 1.00 85.38 85 GLN A CA 1
ATOM 636 C C . GLN A 1 85 ? 3.110 -9.092 -12.921 1.00 85.38 85 GLN A C 1
ATOM 638 O O . GLN A 1 85 ? 2.747 -8.147 -12.222 1.00 85.38 85 GLN A O 1
ATOM 643 N N . VAL A 1 86 ? 2.676 -10.337 -12.705 1.00 87.12 86 VAL A N 1
ATOM 644 C CA . VAL A 1 86 ? 1.748 -10.689 -11.619 1.00 87.12 86 VAL A CA 1
ATOM 645 C C . VAL A 1 86 ? 2.385 -10.430 -10.258 1.00 87.12 86 VAL A C 1
ATOM 647 O O . VAL A 1 86 ? 1.773 -9.781 -9.414 1.00 87.12 86 VAL A O 1
ATOM 650 N N . VAL A 1 87 ? 3.621 -10.891 -10.054 1.00 90.19 87 VAL A N 1
ATOM 651 C CA . VAL A 1 87 ? 4.385 -10.653 -8.823 1.00 90.19 87 VAL A CA 1
ATOM 652 C C . VAL A 1 87 ? 4.545 -9.152 -8.590 1.00 90.19 87 VAL A C 1
ATOM 654 O O . VAL A 1 87 ? 4.249 -8.670 -7.504 1.00 90.19 87 VAL A O 1
ATOM 657 N N . TYR A 1 88 ? 4.905 -8.380 -9.611 1.00 87.94 88 TYR A N 1
ATOM 658 C CA . TYR A 1 88 ? 5.027 -6.930 -9.501 1.00 87.94 88 TYR A CA 1
ATOM 659 C C . TYR A 1 88 ? 3.742 -6.282 -8.969 1.00 87.94 88 TYR A C 1
ATOM 661 O O . TYR A 1 88 ? 3.779 -5.608 -7.941 1.00 87.94 88 TYR A O 1
ATOM 669 N N . PHE A 1 89 ? 2.590 -6.539 -9.597 1.00 87.44 89 PHE A N 1
ATOM 670 C CA . PHE A 1 89 ? 1.317 -5.976 -9.134 1.00 87.44 89 PHE A CA 1
ATOM 671 C C . PHE A 1 89 ? 0.902 -6.487 -7.752 1.00 87.44 89 PHE A C 1
ATOM 673 O O . PHE A 1 89 ? 0.317 -5.745 -6.961 1.00 87.44 89 PHE A O 1
ATOM 680 N N . PHE A 1 90 ? 1.229 -7.737 -7.435 1.00 89.62 90 PHE A N 1
ATOM 681 C CA . PHE A 1 90 ? 0.923 -8.327 -6.142 1.00 89.62 90 PHE A CA 1
ATOM 682 C C . PHE A 1 90 ? 1.650 -7.608 -4.995 1.00 89.62 90 PHE A C 1
ATOM 684 O O . PHE A 1 90 ? 1.016 -7.184 -4.032 1.00 89.62 90 PHE A O 1
ATOM 691 N N . TYR A 1 91 ? 2.959 -7.391 -5.115 1.00 89.31 91 TYR A N 1
ATOM 692 C CA . TYR A 1 91 ? 3.738 -6.718 -4.070 1.00 89.31 91 TYR A CA 1
ATOM 693 C C . TYR A 1 91 ? 3.566 -5.190 -4.086 1.00 89.31 91 TYR A C 1
ATOM 695 O O . TYR A 1 91 ? 3.606 -4.562 -3.029 1.00 89.31 91 TYR A O 1
ATOM 703 N N . ALA A 1 92 ? 3.370 -4.579 -5.259 1.00 85.88 92 ALA A N 1
ATOM 704 C CA . ALA A 1 92 ? 3.269 -3.125 -5.391 1.00 85.88 92 ALA A CA 1
ATOM 705 C C . ALA A 1 92 ? 1.869 -2.567 -5.081 1.00 85.88 92 ALA A C 1
ATOM 707 O O . ALA A 1 92 ? 1.769 -1.434 -4.619 1.00 85.88 92 ALA A O 1
ATOM 708 N N . LEU A 1 93 ? 0.795 -3.335 -5.319 1.00 86.31 93 LEU A N 1
ATOM 709 C CA . LEU A 1 93 ? -0.590 -2.881 -5.114 1.00 86.31 93 LEU A CA 1
ATOM 710 C C . LEU A 1 93 ? -1.378 -3.769 -4.156 1.00 86.31 93 LEU A C 1
ATOM 712 O O . LEU A 1 93 ? -2.032 -3.259 -3.250 1.00 86.31 93 LEU A O 1
ATOM 716 N N . VAL A 1 94 ? -1.338 -5.092 -4.332 1.00 89.88 94 VAL A N 1
ATOM 717 C CA . VAL A 1 94 ? -2.211 -5.989 -3.553 1.00 89.88 94 VAL A CA 1
ATOM 718 C C . VAL A 1 94 ? -1.811 -6.008 -2.079 1.00 89.88 94 VAL A C 1
ATOM 720 O O . VAL A 1 94 ? -2.674 -5.850 -1.223 1.00 89.88 94 VAL A O 1
ATOM 723 N N . MET A 1 95 ? -0.521 -6.142 -1.771 1.00 92.44 95 MET A N 1
ATOM 724 C CA . MET A 1 95 ? -0.005 -6.138 -0.396 1.00 92.44 95 MET A CA 1
ATOM 725 C C . MET A 1 95 ? -0.322 -4.858 0.400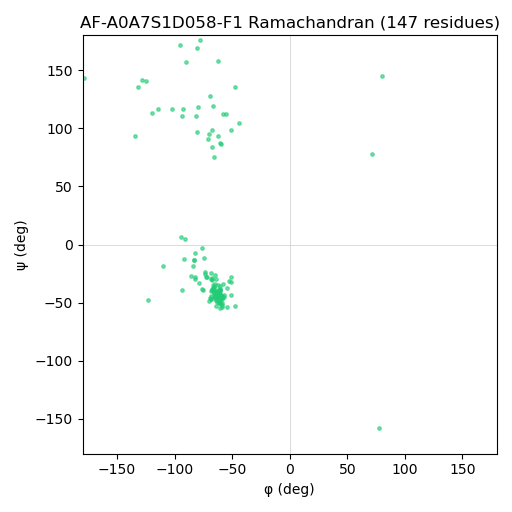 1.00 92.44 95 MET A C 1
ATOM 727 O O . MET A 1 95 ? -0.917 -4.975 1.477 1.00 92.44 95 MET A O 1
ATOM 731 N N . PRO A 1 96 ? -0.030 -3.637 -0.096 1.00 89.12 96 PRO A N 1
ATOM 732 C CA . PRO A 1 96 ? -0.390 -2.418 0.630 1.00 89.12 96 PRO A CA 1
ATOM 733 C C . PRO A 1 96 ? -1.906 -2.264 0.803 1.00 89.12 96 PRO A C 1
ATOM 735 O O . PRO A 1 96 ? -2.364 -1.894 1.885 1.00 89.12 96 PRO A O 1
ATOM 738 N N . LEU A 1 97 ? -2.708 -2.608 -0.213 1.00 89.56 97 LEU A N 1
ATOM 739 C CA . LEU A 1 97 ? -4.170 -2.571 -0.101 1.00 89.56 97 LEU A CA 1
ATOM 740 C C . LEU A 1 97 ? -4.700 -3.603 0.900 1.00 89.56 97 LEU A C 1
ATOM 742 O O . LEU A 1 97 ? -5.645 -3.310 1.629 1.00 89.56 97 LEU A O 1
ATOM 746 N N . LEU A 1 98 ? -4.089 -4.787 0.976 1.00 92.69 98 LEU A N 1
ATOM 747 C CA . LEU A 1 98 ? -4.447 -5.821 1.944 1.00 92.69 98 LEU A CA 1
ATOM 748 C C . LEU A 1 98 ? -4.157 -5.369 3.380 1.00 92.69 98 LEU A C 1
ATOM 750 O O . LEU A 1 98 ? -4.990 -5.583 4.259 1.00 92.69 98 LEU A O 1
ATOM 754 N N . CYS A 1 99 ? -3.020 -4.705 3.610 1.00 93.06 99 CYS A N 1
ATOM 755 C CA . CYS A 1 99 ? -2.698 -4.096 4.901 1.00 93.06 99 CYS A CA 1
ATOM 756 C C . CYS A 1 99 ? -3.759 -3.055 5.299 1.00 93.06 99 CYS A C 1
ATOM 758 O O . CYS A 1 99 ? -4.349 -3.142 6.379 1.00 93.06 99 CYS A O 1
ATOM 760 N N . LEU A 1 100 ? -4.084 -2.125 4.394 1.00 90.44 100 LEU A N 1
ATOM 761 C CA . LEU A 1 100 ? -5.104 -1.099 4.630 1.00 90.44 100 LEU A CA 1
ATOM 762 C C . LEU A 1 100 ? -6.490 -1.703 4.879 1.00 90.44 100 LEU A C 1
ATOM 764 O O . LEU A 1 100 ? -7.198 -1.271 5.788 1.00 90.44 100 LEU A O 1
ATOM 768 N N . LEU A 1 101 ? -6.868 -2.731 4.117 1.00 91.88 101 LEU A N 1
ATOM 769 C CA . LEU A 1 101 ? -8.129 -3.442 4.300 1.00 91.88 101 LEU A CA 1
ATOM 770 C C . LEU A 1 101 ? -8.186 -4.126 5.670 1.00 91.88 101 LEU A C 1
ATOM 772 O O . LEU A 1 101 ? -9.199 -4.023 6.359 1.00 91.88 101 LEU A O 1
ATOM 776 N N . ALA A 1 102 ? -7.106 -4.786 6.092 1.00 91.38 102 ALA A N 1
ATOM 777 C CA . ALA A 1 102 ? -7.030 -5.419 7.404 1.00 91.38 102 ALA A CA 1
ATOM 778 C C . ALA A 1 102 ? -7.181 -4.389 8.539 1.00 91.38 102 ALA A C 1
ATOM 780 O O . ALA A 1 102 ? -7.928 -4.630 9.489 1.00 91.38 102 ALA A O 1
ATOM 781 N N . LEU A 1 103 ? -6.558 -3.212 8.413 1.00 89.12 103 LEU A N 1
ATOM 782 C CA . LEU A 1 103 ? -6.708 -2.111 9.371 1.00 89.12 103 LEU A CA 1
ATOM 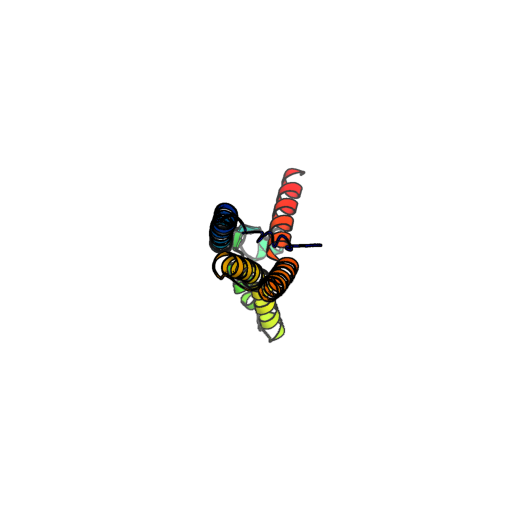783 C C . LEU A 1 103 ? -8.123 -1.511 9.368 1.00 89.12 103 LEU A C 1
ATOM 785 O O . LEU A 1 103 ? -8.666 -1.224 10.436 1.00 89.12 103 LEU A O 1
ATOM 789 N N . LEU A 1 104 ? -8.760 -1.373 8.201 1.00 88.75 104 LEU A N 1
ATOM 790 C CA . LEU A 1 104 ? -10.151 -0.919 8.086 1.00 88.75 104 LEU A CA 1
ATOM 791 C C . LEU A 1 104 ? -11.123 -1.898 8.749 1.00 88.75 104 LEU A C 1
ATOM 793 O O . LEU A 1 104 ? -12.001 -1.483 9.505 1.00 88.75 104 LEU A O 1
ATOM 797 N N . VAL A 1 105 ? -10.948 -3.200 8.511 1.00 89.19 105 VAL A N 1
ATOM 798 C CA . VAL A 1 105 ? -11.757 -4.241 9.156 1.00 89.19 105 VAL A CA 1
ATOM 799 C C . VAL A 1 105 ? -11.563 -4.198 10.671 1.00 89.19 105 VAL A C 1
ATOM 801 O O . VAL A 1 105 ? -12.549 -4.260 11.400 1.00 89.19 105 VAL A O 1
ATOM 804 N N . LEU A 1 106 ? -10.331 -4.007 11.156 1.00 88.06 106 LEU A N 1
ATOM 805 C CA . LEU A 1 106 ? -10.045 -3.847 12.586 1.00 88.06 106 LEU A CA 1
ATOM 806 C C . LEU A 1 106 ? -10.728 -2.603 13.190 1.00 88.06 106 LEU A C 1
ATOM 808 O O . LEU A 1 106 ? -11.149 -2.628 14.347 1.00 88.06 106 LEU A O 1
ATOM 812 N N . ALA A 1 107 ? -10.842 -1.518 12.419 1.00 85.62 107 ALA A N 1
ATOM 813 C CA . ALA A 1 107 ? -11.447 -0.265 12.864 1.00 85.62 107 ALA A CA 1
ATOM 814 C C . ALA A 1 107 ? -12.985 -0.321 12.915 1.00 85.62 107 ALA A C 1
ATOM 816 O O . ALA A 1 107 ? -13.585 0.244 13.834 1.00 85.62 107 ALA A O 1
ATOM 817 N N . VAL A 1 108 ? -13.622 -0.998 11.951 1.00 85.81 108 VAL A N 1
ATOM 818 C CA . VAL A 1 108 ? -15.090 -1.035 11.800 1.00 85.81 108 VAL A CA 1
ATOM 819 C C . VAL A 1 108 ? -15.717 -2.233 12.511 1.00 85.81 108 VAL A C 1
ATOM 821 O O . VAL A 1 108 ? -16.783 -2.102 13.112 1.00 85.81 108 VAL A O 1
ATOM 824 N N . VAL A 1 109 ? -15.078 -3.404 12.461 1.00 86.62 109 VAL A N 1
ATOM 825 C CA . VAL A 1 109 ? -15.659 -4.648 12.973 1.00 86.62 109 VAL A CA 1
ATOM 826 C C . VAL A 1 109 ? -15.233 -4.865 14.427 1.00 86.62 109 VAL A C 1
ATOM 828 O O . VAL A 1 109 ? -14.049 -5.074 14.700 1.00 86.62 109 VAL A O 1
ATOM 831 N N . PRO A 1 110 ? -16.173 -4.878 15.391 1.00 81.31 110 PRO A N 1
ATOM 832 C CA . PRO A 1 110 ? -15.865 -5.231 16.770 1.00 81.31 110 PRO A CA 1
ATOM 833 C C . PRO A 1 110 ? -15.573 -6.736 16.866 1.00 81.31 110 PRO A C 1
ATOM 835 O O . PRO A 1 110 ? -16.467 -7.560 17.035 1.00 81.31 110 PRO A O 1
ATOM 838 N N . MET A 1 111 ? -14.302 -7.107 16.723 1.00 83.06 111 MET A N 1
ATOM 839 C CA . MET A 1 111 ? -13.824 -8.481 16.891 1.00 83.06 111 MET A CA 1
ATOM 840 C C . MET A 1 111 ? -13.399 -8.768 18.334 1.00 83.06 111 MET A C 1
ATOM 842 O O . MET A 1 111 ? -12.996 -7.867 19.070 1.00 83.06 111 MET A O 1
ATOM 846 N N . SER A 1 112 ? -13.409 -10.050 18.711 1.00 87.06 112 SER A N 1
ATOM 847 C CA . SER A 1 112 ? -12.765 -10.525 19.939 1.00 87.06 112 SER A CA 1
ATOM 848 C C . SER A 1 112 ? -11.249 -10.291 19.899 1.00 87.06 112 SER A C 1
ATOM 850 O O . SER A 1 112 ? -10.646 -10.205 18.827 1.00 87.06 112 SER A O 1
ATOM 852 N N . THR A 1 113 ? -10.606 -10.236 21.065 1.00 85.00 113 THR A N 1
ATOM 853 C CA . THR A 1 113 ? -9.154 -10.002 21.199 1.00 85.00 113 THR A CA 1
ATOM 854 C C . THR A 1 113 ? -8.306 -10.990 20.390 1.00 85.00 113 THR A C 1
ATOM 856 O O . THR A 1 113 ? -7.313 -10.605 19.772 1.00 85.00 113 THR A O 1
ATOM 859 N N . ALA A 1 114 ? -8.723 -12.258 20.315 1.00 87.81 114 ALA A N 1
ATOM 860 C CA . ALA A 1 114 ? -8.057 -13.272 19.500 1.00 87.81 114 ALA A CA 1
ATOM 861 C C . ALA A 1 114 ? -8.181 -13.000 17.988 1.00 87.81 114 ALA A C 1
ATOM 863 O O . ALA A 1 114 ? -7.224 -13.225 17.247 1.00 87.81 114 ALA A O 1
ATOM 864 N N . GLY A 1 115 ? -9.339 -12.507 17.531 1.00 87.31 115 GLY A N 1
ATOM 865 C CA . GLY A 1 115 ? -9.570 -12.132 16.134 1.00 87.31 115 GLY A CA 1
ATOM 866 C C . GLY A 1 115 ? -8.768 -10.897 15.729 1.00 87.31 115 GLY A C 1
ATOM 867 O O . GLY A 1 115 ? -8.066 -10.932 14.721 1.00 87.31 115 GLY A O 1
ATOM 868 N N . GLN A 1 116 ? -8.780 -9.861 16.573 1.00 88.25 116 GLN A N 1
ATOM 869 C CA . GLN A 1 116 ? -7.996 -8.639 16.369 1.00 88.25 116 GLN A CA 1
ATOM 870 C C . GLN A 1 116 ? -6.502 -8.942 16.233 1.00 88.25 116 GLN A C 1
ATOM 872 O O . GLN A 1 116 ? -5.860 -8.472 15.300 1.00 88.25 116 GLN A O 1
ATOM 877 N N . ARG A 1 117 ? -5.957 -9.795 17.111 1.00 90.25 117 ARG A N 1
ATOM 878 C CA . ARG A 1 117 ? -4.545 -10.191 17.055 1.00 90.25 117 ARG A CA 1
ATOM 879 C C . ARG A 1 117 ? -4.189 -10.911 15.755 1.00 90.25 117 ARG A C 1
ATOM 881 O O . ARG A 1 117 ? -3.146 -10.633 15.181 1.00 90.25 117 ARG A O 1
ATOM 888 N N . ARG A 1 118 ? -5.038 -11.830 15.281 1.00 92.06 118 ARG A N 1
ATOM 889 C CA . ARG A 1 118 ? -4.799 -12.538 14.009 1.00 92.06 118 ARG A CA 1
ATOM 890 C C . ARG A 1 118 ? -4.818 -11.578 12.826 1.00 92.06 118 ARG A C 1
ATOM 892 O O . ARG A 1 118 ? -3.942 -11.658 11.975 1.00 92.06 118 ARG A O 1
ATOM 899 N N . LEU A 1 119 ? -5.794 -10.674 12.789 1.00 91.62 119 LEU A N 1
ATOM 900 C CA . LEU A 1 119 ? -5.921 -9.696 11.714 1.00 91.62 119 LEU A CA 1
ATOM 901 C C . LEU A 1 119 ? -4.756 -8.699 11.706 1.00 91.62 119 LEU A C 1
ATOM 903 O O . LEU A 1 119 ? -4.270 -8.338 10.641 1.00 91.62 119 LEU A O 1
ATOM 907 N N . LEU A 1 120 ? -4.264 -8.317 12.885 1.00 91.25 120 LEU A N 1
ATOM 908 C CA . LEU A 1 120 ? -3.093 -7.457 13.023 1.00 91.25 120 LEU A CA 1
ATOM 909 C C . LEU A 1 120 ? -1.818 -8.146 12.520 1.00 91.25 120 LEU A C 1
ATOM 911 O O . LEU A 1 120 ? -1.059 -7.528 11.789 1.00 91.25 120 LEU A O 1
ATOM 915 N N . VAL A 1 121 ? -1.634 -9.443 12.794 1.00 94.75 121 VAL A N 1
ATOM 916 C CA . VAL A 1 121 ? -0.527 -10.222 12.206 1.00 94.75 121 VAL A CA 1
ATOM 917 C C . VAL A 1 121 ? -0.635 -10.279 10.680 1.00 94.75 121 VAL A C 1
ATOM 919 O O . VAL A 1 121 ? 0.368 -10.141 9.989 1.00 94.75 121 VAL A O 1
ATOM 922 N N . VAL A 1 122 ? -1.842 -10.447 10.126 1.00 93.19 122 VAL A N 1
ATOM 923 C CA . VAL A 1 122 ? -2.043 -10.388 8.666 1.00 93.1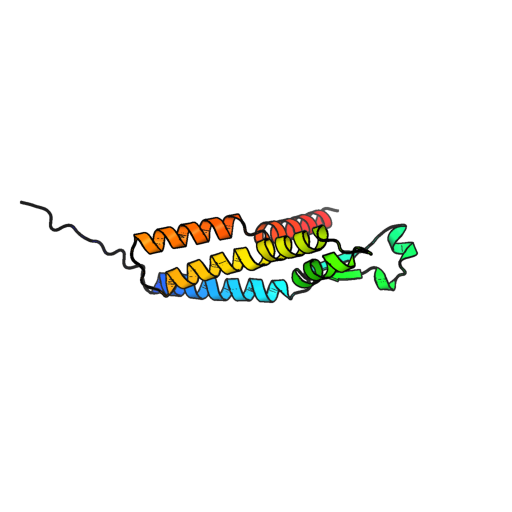9 122 VAL A CA 1
ATOM 924 C C . VAL A 1 122 ? -1.660 -9.012 8.118 1.00 93.19 122 VAL A C 1
ATOM 926 O O . VAL A 1 122 ? -0.991 -8.947 7.091 1.00 93.19 122 VAL A O 1
ATOM 929 N N . ALA A 1 123 ? -2.037 -7.931 8.805 1.00 92.69 123 ALA A N 1
ATOM 930 C CA . ALA A 1 123 ? -1.660 -6.574 8.422 1.00 92.69 123 ALA A CA 1
ATOM 931 C C . ALA A 1 123 ? -0.137 -6.363 8.478 1.00 92.69 123 ALA A C 1
ATOM 933 O O . ALA A 1 123 ? 0.428 -5.828 7.532 1.00 92.69 123 ALA A O 1
ATOM 934 N N . GLU A 1 124 ? 0.541 -6.836 9.528 1.00 93.75 124 GLU A N 1
ATOM 935 C CA . GLU A 1 124 ? 2.004 -6.766 9.657 1.00 93.75 124 GLU A CA 1
ATOM 936 C C . GLU A 1 124 ? 2.716 -7.524 8.535 1.00 93.75 124 GLU A C 1
ATOM 938 O O . GLU A 1 124 ? 3.650 -7.000 7.930 1.00 93.75 124 GLU A O 1
ATOM 943 N N . VAL A 1 125 ? 2.253 -8.735 8.214 1.00 94.56 125 VAL A N 1
ATOM 944 C CA . VAL A 1 125 ? 2.803 -9.525 7.106 1.00 94.56 125 VAL A CA 1
ATOM 945 C C . VAL A 1 125 ? 2.559 -8.815 5.776 1.00 94.56 125 VAL A C 1
ATOM 947 O O . VAL A 1 125 ? 3.495 -8.647 5.003 1.00 94.56 125 VAL A O 1
ATOM 950 N N . ALA A 1 126 ? 1.338 -8.344 5.517 1.00 92.88 126 ALA A N 1
ATOM 951 C CA . ALA A 1 126 ? 1.024 -7.614 4.290 1.00 92.88 126 ALA A CA 1
ATOM 952 C C . ALA A 1 126 ? 1.866 -6.334 4.153 1.00 92.88 126 ALA A C 1
ATOM 954 O O . ALA A 1 126 ? 2.354 -6.030 3.067 1.00 92.88 126 ALA A O 1
ATOM 955 N N . ASN A 1 127 ? 2.096 -5.619 5.257 1.00 91.50 127 ASN A N 1
ATOM 956 C CA . ASN A 1 127 ? 2.950 -4.438 5.281 1.00 91.50 127 ASN A CA 1
ATOM 957 C C . ASN A 1 127 ? 4.418 -4.780 5.001 1.00 91.50 127 ASN A C 1
ATOM 959 O O . ASN A 1 127 ? 5.053 -4.124 4.185 1.00 91.50 127 ASN A O 1
ATOM 963 N N . ALA A 1 128 ? 4.951 -5.832 5.627 1.00 90.69 128 ALA A N 1
ATOM 964 C CA . ALA A 1 128 ? 6.335 -6.265 5.430 1.00 90.69 128 ALA A CA 1
ATOM 965 C C . ALA A 1 128 ? 6.613 -6.754 3.997 1.00 90.69 128 ALA A C 1
ATOM 967 O O . ALA A 1 128 ? 7.745 -6.687 3.526 1.00 90.69 128 ALA A O 1
ATOM 968 N N . TRP A 1 129 ? 5.582 -7.243 3.307 1.00 91.06 129 TRP A N 1
ATOM 969 C CA . TRP A 1 129 ? 5.653 -7.691 1.916 1.00 91.06 129 TRP A CA 1
ATOM 970 C C . TRP A 1 129 ? 5.240 -6.583 0.935 1.00 91.06 129 TRP A C 1
ATOM 972 O O . TRP A 1 129 ? 5.139 -6.824 -0.262 1.00 91.06 129 TRP A O 1
ATOM 982 N N . SER A 1 130 ? 4.996 -5.359 1.397 1.00 90.94 130 SER A N 1
ATOM 983 C CA . SER A 1 130 ? 4.656 -4.246 0.517 1.00 90.94 130 SER A CA 1
ATOM 984 C C . SER A 1 130 ? 5.914 -3.662 -0.128 1.00 90.94 130 SER A C 1
ATOM 986 O O . SER A 1 130 ? 6.789 -3.131 0.552 1.00 90.94 130 SER A O 1
ATOM 988 N N . ALA A 1 131 ? 6.006 -3.713 -1.459 1.00 87.06 131 ALA A N 1
ATOM 989 C CA . ALA A 1 131 ? 7.142 -3.142 -2.192 1.00 87.06 131 ALA A CA 1
ATOM 990 C C . ALA A 1 131 ? 7.016 -1.625 -2.423 1.00 87.06 131 ALA A C 1
ATOM 992 O O . ALA A 1 131 ? 7.958 -0.996 -2.906 1.00 87.06 131 ALA A O 1
ATOM 993 N N . ILE A 1 132 ? 5.867 -1.024 -2.091 1.00 84.75 132 ILE A N 1
ATOM 994 C CA . ILE A 1 132 ? 5.584 0.379 -2.413 1.00 84.75 132 ILE A CA 1
ATOM 995 C C . ILE A 1 132 ? 6.499 1.352 -1.658 1.00 84.75 132 ILE A C 1
ATOM 997 O O . ILE A 1 132 ? 6.948 2.335 -2.239 1.00 84.75 132 ILE A O 1
ATOM 1001 N N . GLU A 1 133 ? 6.836 1.065 -0.398 1.00 84.31 133 GLU A N 1
ATOM 1002 C CA . GLU A 1 133 ? 7.714 1.927 0.402 1.00 84.31 133 GLU A CA 1
ATOM 1003 C C . GLU A 1 133 ? 9.141 1.905 -0.144 1.00 84.31 133 GLU A C 1
ATOM 1005 O O . GLU A 1 133 ? 9.751 2.952 -0.345 1.00 84.31 133 GLU A O 1
ATOM 1010 N N . VAL A 1 134 ? 9.645 0.712 -0.475 1.00 88.81 134 VAL A N 1
ATOM 1011 C CA . VAL A 1 134 ? 10.966 0.534 -1.094 1.00 88.81 134 VAL A CA 1
ATOM 1012 C C . VAL A 1 134 ? 11.023 1.229 -2.453 1.00 88.81 134 VAL A C 1
ATOM 1014 O O . VAL A 1 134 ? 12.010 1.893 -2.765 1.00 88.81 134 VAL A O 1
ATOM 1017 N N . PHE A 1 135 ? 9.952 1.128 -3.243 1.00 83.00 135 PHE A N 1
ATOM 1018 C CA . PHE A 1 135 ? 9.834 1.842 -4.508 1.00 83.00 135 PHE A CA 1
ATOM 1019 C C . PHE A 1 135 ? 9.937 3.357 -4.298 1.00 83.00 135 PHE A C 1
ATOM 1021 O O . PHE A 1 135 ? 10.821 3.980 -4.878 1.00 83.00 135 PHE A O 1
ATOM 1028 N N . VAL A 1 136 ? 9.132 3.948 -3.411 1.00 83.06 136 VAL A N 1
ATOM 1029 C CA . VAL A 1 136 ? 9.199 5.389 -3.096 1.00 83.06 136 VAL A CA 1
ATOM 1030 C C . VAL A 1 136 ? 10.587 5.803 -2.604 1.00 83.06 136 VAL A C 1
ATOM 1032 O O . VAL A 1 136 ? 11.120 6.812 -3.061 1.00 83.06 136 VAL A O 1
ATOM 1035 N N . LEU A 1 137 ? 11.215 5.013 -1.730 1.00 88.75 137 LEU A N 1
ATOM 1036 C CA . LEU A 1 137 ? 12.572 5.289 -1.256 1.00 88.75 137 LEU A CA 1
ATOM 1037 C C . LEU A 1 137 ? 13.590 5.289 -2.400 1.00 88.75 137 LEU A C 1
ATOM 1039 O O . LEU A 1 137 ? 14.423 6.189 -2.459 1.00 88.75 137 LEU A O 1
ATOM 1043 N N . SER A 1 138 ? 13.502 4.339 -3.335 1.00 88.12 138 SER A N 1
ATOM 1044 C CA . SER A 1 138 ? 14.407 4.291 -4.492 1.00 88.12 138 SER A CA 1
ATOM 1045 C C . SER A 1 138 ? 14.314 5.550 -5.361 1.00 88.12 138 SER A C 1
ATOM 1047 O O . SER A 1 138 ? 15.324 6.048 -5.849 1.00 88.12 138 SER A O 1
ATOM 1049 N N . ILE A 1 139 ? 13.112 6.112 -5.482 1.00 83.25 139 ILE A N 1
ATOM 1050 C CA . ILE A 1 139 ? 12.832 7.329 -6.247 1.00 83.25 139 ILE A CA 1
ATOM 1051 C C . ILE A 1 139 ? 13.443 8.536 -5.558 1.00 83.25 139 ILE A C 1
ATOM 1053 O O . ILE A 1 139 ? 14.129 9.331 -6.193 1.00 83.25 139 ILE A O 1
ATOM 1057 N N . VAL A 1 140 ? 13.205 8.668 -4.253 1.00 86.19 140 VAL A N 1
ATOM 1058 C CA . VAL A 1 140 ? 13.773 9.753 -3.450 1.00 86.19 140 VAL A CA 1
ATOM 1059 C C . VAL A 1 140 ? 15.297 9.714 -3.522 1.00 86.19 140 VAL A C 1
ATOM 1061 O O . VAL A 1 140 ? 15.916 10.748 -3.753 1.00 86.19 140 VAL A O 1
ATOM 1064 N N . VAL A 1 141 ? 15.903 8.530 -3.396 1.00 89.88 141 VAL A N 1
ATOM 1065 C CA . VAL A 1 141 ? 17.356 8.352 -3.528 1.00 89.88 141 VAL A CA 1
ATOM 1066 C C . VAL A 1 141 ? 17.843 8.762 -4.919 1.00 89.88 141 VAL A C 1
ATOM 1068 O O . VAL A 1 141 ? 18.792 9.534 -5.009 1.00 89.88 141 VAL A O 1
ATOM 1071 N N . ALA A 1 142 ? 17.175 8.325 -5.989 1.00 85.31 142 ALA A N 1
ATOM 1072 C CA . ALA A 1 142 ? 17.537 8.707 -7.354 1.00 85.31 142 ALA A CA 1
ATOM 1073 C C . ALA A 1 142 ? 17.461 10.230 -7.581 1.00 85.31 142 ALA A C 1
ATOM 1075 O O . ALA A 1 142 ? 18.331 10.809 -8.229 1.00 85.31 142 ALA A O 1
ATOM 1076 N N . LEU A 1 143 ? 16.452 10.904 -7.015 1.00 85.12 143 LEU A N 1
ATOM 1077 C CA . LEU A 1 143 ? 16.332 12.364 -7.084 1.00 85.12 143 LEU A CA 1
ATOM 1078 C C . LEU A 1 143 ? 17.453 13.076 -6.313 1.00 85.12 143 LEU A C 1
ATOM 1080 O O . LEU A 1 143 ? 17.975 14.085 -6.789 1.00 85.12 143 LEU A O 1
ATOM 1084 N N . LEU A 1 144 ? 17.839 12.554 -5.146 1.00 86.75 144 LEU A N 1
ATOM 1085 C CA . LEU A 1 144 ? 18.945 13.102 -4.359 1.00 86.75 144 LEU A CA 1
ATOM 1086 C C . LEU A 1 144 ? 20.286 12.949 -5.083 1.00 86.75 144 LEU A C 1
ATOM 1088 O O . LEU A 1 144 ? 21.075 13.895 -5.100 1.00 86.75 144 LEU A O 1
ATOM 1092 N N . GLU A 1 145 ? 20.520 11.802 -5.721 1.00 83.25 145 GLU A N 1
ATOM 1093 C CA . GLU A 1 145 ? 21.715 11.556 -6.531 1.00 83.25 145 GLU A CA 1
ATOM 1094 C C . GLU A 1 145 ? 21.830 12.571 -7.677 1.00 83.25 145 GLU A C 1
ATOM 1096 O O . GLU A 1 145 ? 22.873 13.203 -7.824 1.00 83.25 145 GLU A O 1
ATOM 1101 N N . ILE A 1 146 ? 20.739 12.822 -8.413 1.00 78.44 146 ILE A N 1
ATOM 1102 C CA . ILE A 1 146 ? 20.706 13.824 -9.494 1.00 78.44 146 ILE A CA 1
ATOM 1103 C C . ILE A 1 146 ? 21.015 15.234 -8.975 1.00 78.44 146 ILE A C 1
ATOM 1105 O O . ILE A 1 146 ? 21.716 15.977 -9.646 1.00 78.44 146 ILE A O 1
ATOM 1109 N N . SER A 1 147 ? 20.517 15.614 -7.793 1.00 71.81 147 SER A N 1
ATOM 1110 C CA . SER A 1 147 ? 20.775 16.946 -7.216 1.00 71.81 147 SER A CA 1
ATOM 1111 C C . SER A 1 147 ? 22.189 17.140 -6.655 1.00 71.81 147 SER A C 1
ATOM 1113 O O . SER A 1 147 ? 22.559 18.260 -6.306 1.00 71.81 147 SER A O 1
ATOM 1115 N N . THR A 1 148 ? 22.951 16.052 -6.516 1.00 63.00 148 THR A N 1
ATOM 1116 C CA . THR A 1 148 ? 24.319 16.069 -5.975 1.00 63.00 148 THR A CA 1
ATOM 1117 C C . THR A 1 148 ? 25.377 16.233 -7.079 1.00 63.00 148 THR A C 1
ATOM 1119 O O . THR A 1 148 ? 26.530 16.536 -6.769 1.00 63.00 148 THR A O 1
ATOM 1122 N N . PHE A 1 149 ? 24.991 16.081 -8.352 1.00 51.81 149 PHE A N 1
ATOM 1123 C CA . PHE A 1 149 ? 25.806 16.395 -9.532 1.00 51.81 149 PHE A CA 1
ATOM 1124 C C . PHE A 1 149 ? 25.443 17.764 -10.117 1.00 51.81 149 PHE A C 1
ATOM 1126 O O . PHE A 1 149 ? 26.362 18.406 -10.676 1.00 51.81 149 PHE A O 1
#

Solvent-accessible surface area (backbone atoms only — not comparable to full-atom values): 8321 Å² total; per-residue (Å²): 141,83,79,85,75,80,76,72,72,79,68,73,46,70,66,56,34,51,48,53,38,52,50,37,52,51,51,51,52,49,54,54,52,51,34,68,40,68,75,43,69,53,66,52,67,66,75,67,27,68,74,60,38,83,83,67,29,65,43,76,29,16,62,52,53,47,49,65,40,55,48,72,76,42,99,71,64,48,72,68,44,55,48,50,36,53,51,49,48,40,27,53,48,48,19,47,51,48,19,40,49,36,52,42,48,60,48,72,48,94,61,56,74,71,54,47,53,53,42,50,50,51,21,51,52,23,49,76,53,28,43,46,62,59,51,53,50,54,51,53,49,52,52,52,55,63,73,73,110

Foldseek 3Di:
DDDPDPPPPPPCPLVNLVVLQVVLVVVLVCLVVQQVDQQDWQADDDPVNVVVDPVVRTDGDGLVRVLVCQQVVDPDRDPVSVVVSVLSCCQAPVLSNLLSVLSNCLSPPPDDPVVNVVSVVSSVVSVVSHCNVVVVVVSVVVVVVVVVD

Nearest PDB structures (foldseek):
  6sgb-assembly1_FI  TM=2.318E-01  e=2.245E+00  Trypanosoma brucei brucei
  6kad-assembly1_D  TM=2.192E-01  e=7.047E+00  Chlamydomonas reinhardtii